Protein AF-A0A7C7WV82-F1 (afdb_monomer_lite)

Structure (mmCIF, N/CA/C/O backbone):
data_AF-A0A7C7WV82-F1
#
_entry.id   AF-A0A7C7WV82-F1
#
loop_
_atom_site.group_PDB
_atom_site.id
_atom_site.type_symbol
_atom_site.label_atom_id
_atom_site.label_alt_id
_atom_site.label_comp_id
_atom_site.label_asym_id
_atom_site.label_entity_id
_atom_site.label_seq_id
_atom_site.pdbx_PDB_ins_code
_atom_site.Cartn_x
_atom_site.Cartn_y
_atom_site.Cartn_z
_atom_site.occupancy
_atom_site.B_iso_or_equiv
_atom_site.auth_seq_id
_atom_site.auth_comp_id
_atom_site.auth_asym_id
_atom_site.auth_atom_id
_atom_site.pdbx_PDB_model_num
ATOM 1 N N . MET A 1 1 ? 16.985 -33.364 11.687 1.00 43.88 1 MET A N 1
ATOM 2 C CA . MET A 1 1 ? 16.027 -32.814 10.708 1.00 43.88 1 MET A CA 1
ATOM 3 C C . MET A 1 1 ? 15.932 -31.317 10.953 1.00 43.88 1 MET A C 1
ATOM 5 O O . MET A 1 1 ? 15.205 -30.911 11.851 1.00 43.88 1 MET A O 1
ATOM 9 N N . TYR A 1 2 ? 16.741 -30.511 10.262 1.00 48.84 2 TYR A N 1
ATOM 10 C CA . TYR A 1 2 ? 16.599 -29.057 10.334 1.00 48.84 2 TYR A CA 1
ATOM 11 C C . TYR A 1 2 ? 15.331 -28.694 9.568 1.00 48.84 2 TYR A C 1
ATOM 13 O O . TYR A 1 2 ? 15.229 -28.925 8.369 1.00 48.84 2 TYR A O 1
ATOM 21 N N . ARG A 1 3 ? 14.317 -28.242 10.303 1.00 56.66 3 ARG A N 1
ATOM 22 C CA . ARG A 1 3 ? 13.081 -27.717 9.733 1.00 56.66 3 ARG A CA 1
ATOM 23 C C . ARG A 1 3 ? 13.474 -26.367 9.124 1.00 56.66 3 ARG A C 1
ATOM 25 O O . ARG A 1 3 ? 13.895 -25.496 9.878 1.00 56.66 3 ARG A O 1
ATOM 32 N N . ASN A 1 4 ? 13.446 -26.237 7.797 1.00 54.12 4 ASN A N 1
ATOM 33 C CA . ASN A 1 4 ? 13.803 -24.996 7.101 1.00 54.12 4 ASN A CA 1
ATOM 34 C C . ASN A 1 4 ? 12.836 -23.895 7.559 1.00 54.12 4 ASN A C 1
ATOM 36 O O . ASN A 1 4 ? 11.693 -23.831 7.115 1.00 54.12 4 ASN A O 1
ATOM 40 N N . HIS A 1 5 ? 13.258 -23.081 8.526 1.00 57.59 5 HIS A N 1
ATOM 41 C CA . HIS A 1 5 ? 12.437 -22.010 9.095 1.00 57.59 5 HIS A CA 1
ATOM 42 C C . HIS A 1 5 ? 12.117 -20.921 8.056 1.00 57.59 5 HIS A C 1
ATOM 44 O O . HIS A 1 5 ? 11.128 -20.203 8.204 1.00 57.59 5 HIS A O 1
ATOM 50 N N . ASP A 1 6 ? 12.908 -20.862 6.985 1.00 58.47 6 ASP A N 1
ATOM 51 C CA . ASP A 1 6 ? 12.802 -19.899 5.888 1.00 58.47 6 ASP A CA 1
ATOM 52 C C . ASP A 1 6 ? 11.537 -20.116 5.040 1.00 58.47 6 ASP A C 1
ATOM 54 O O . ASP A 1 6 ? 10.904 -19.162 4.591 1.00 58.47 6 ASP A O 1
ATOM 58 N N . GLU A 1 7 ? 11.097 -21.369 4.910 1.00 56.81 7 GLU A N 1
ATOM 59 C CA . GLU A 1 7 ? 9.932 -21.773 4.108 1.00 56.81 7 GLU A CA 1
ATOM 60 C C . GLU A 1 7 ? 8.591 -21.532 4.822 1.00 56.81 7 GLU A C 1
ATOM 62 O O . GLU A 1 7 ? 7.533 -21.733 4.248 1.00 56.81 7 GLU A O 1
ATOM 67 N N . LYS A 1 8 ? 8.610 -21.104 6.090 1.00 57.41 8 LYS A N 1
ATOM 68 C CA . LYS A 1 8 ? 7.407 -20.642 6.805 1.00 57.41 8 LYS A CA 1
ATOM 69 C C . LYS A 1 8 ? 7.278 -19.114 6.780 1.00 57.41 8 LYS A C 1
ATOM 71 O O . LYS A 1 8 ? 6.196 -18.566 6.984 1.00 57.41 8 LYS A O 1
ATOM 76 N N . LEU A 1 9 ? 8.390 -18.409 6.566 1.00 60.09 9 LEU A N 1
ATOM 77 C CA . LEU A 1 9 ? 8.441 -16.946 6.526 1.00 60.09 9 LEU A CA 1
ATOM 78 C C . LEU A 1 9 ? 7.959 -16.389 5.180 1.00 60.09 9 LEU A C 1
ATOM 80 O O . LEU A 1 9 ? 7.336 -15.328 5.147 1.00 60.09 9 LEU A O 1
ATOM 84 N N . ASN A 1 10 ? 8.192 -17.107 4.082 1.00 61.84 10 ASN A N 1
ATOM 85 C CA . ASN A 1 10 ? 7.692 -16.739 2.752 1.00 61.84 10 ASN A CA 1
ATOM 86 C C . ASN A 1 10 ? 6.151 -16.795 2.652 1.00 61.84 10 ASN A C 1
ATOM 88 O O . ASN A 1 10 ? 5.566 -15.967 1.964 1.00 61.84 10 ASN A O 1
ATOM 92 N N . GLU A 1 11 ? 5.474 -17.700 3.364 1.00 77.50 11 GLU A N 1
ATOM 93 C CA . GLU A 1 11 ? 4.005 -17.784 3.385 1.00 77.50 11 GLU A CA 1
ATOM 94 C C . GLU A 1 11 ? 3.378 -16.617 4.164 1.00 77.50 11 GLU A C 1
ATOM 96 O O . GLU A 1 11 ? 2.301 -16.126 3.822 1.00 77.50 11 GLU A O 1
ATOM 101 N N . ALA A 1 12 ? 4.064 -16.143 5.209 1.00 85.00 12 ALA A N 1
ATOM 102 C CA . ALA A 1 12 ? 3.598 -15.055 6.068 1.00 85.00 12 ALA A CA 1
ATOM 103 C C . ALA A 1 12 ? 3.864 -13.653 5.491 1.00 85.00 12 ALA A C 1
ATOM 105 O O . ALA A 1 12 ? 3.291 -12.666 5.960 1.00 85.00 12 ALA A O 1
ATOM 106 N N . THR A 1 13 ? 4.735 -13.558 4.488 1.00 91.75 13 THR A N 1
ATOM 107 C CA . THR A 1 13 ? 5.200 -12.301 3.894 1.00 91.75 13 THR A CA 1
ATOM 108 C C . THR A 1 13 ? 4.937 -12.282 2.399 1.00 91.75 13 THR A C 1
ATOM 110 O O . THR A 1 13 ? 4.653 -13.304 1.786 1.00 91.75 13 THR A O 1
ATOM 113 N N . ASP A 1 14 ? 4.991 -11.108 1.794 1.00 93.12 14 ASP A N 1
ATOM 114 C CA . ASP A 1 14 ? 4.980 -10.959 0.345 1.00 93.12 14 ASP A CA 1
ATOM 115 C C . ASP A 1 14 ? 6.422 -10.824 -0.153 1.00 93.12 14 ASP A C 1
ATOM 117 O O . ASP A 1 14 ? 6.958 -9.722 -0.212 1.00 93.12 14 ASP A O 1
ATOM 121 N N . GLU A 1 15 ? 7.090 -11.956 -0.394 1.00 90.81 15 GLU A N 1
ATOM 122 C CA . GLU A 1 15 ? 8.511 -11.998 -0.790 1.00 90.81 15 GLU A CA 1
ATOM 123 C C . GLU A 1 15 ? 9.421 -11.202 0.169 1.00 90.81 15 GLU A C 1
ATOM 125 O O . GLU A 1 15 ? 10.291 -10.436 -0.242 1.00 90.81 15 GLU A O 1
ATOM 130 N N . GLY A 1 16 ? 9.190 -11.347 1.478 1.00 90.75 16 GLY A N 1
ATOM 131 C CA . GLY A 1 16 ? 9.916 -10.610 2.515 1.00 90.75 16 GLY A CA 1
ATOM 132 C C . GLY A 1 16 ? 9.296 -9.264 2.908 1.00 90.75 16 GLY A C 1
ATOM 133 O O . GLY A 1 16 ? 9.731 -8.675 3.897 1.00 90.75 16 GLY A O 1
ATOM 134 N N . TRP A 1 17 ? 8.250 -8.794 2.220 1.00 94.75 17 TRP A N 1
ATOM 135 C CA . TRP A 1 17 ? 7.506 -7.594 2.613 1.00 94.75 17 TRP A CA 1
ATOM 136 C C . TRP A 1 17 ? 6.386 -7.901 3.609 1.00 94.75 17 TRP A C 1
ATOM 138 O O . TRP A 1 17 ? 5.642 -8.875 3.479 1.00 94.75 17 TRP A O 1
ATOM 148 N N . VAL A 1 18 ? 6.240 -7.020 4.598 1.00 95.56 18 VAL A N 1
ATOM 149 C CA . VAL A 1 18 ? 5.137 -7.020 5.564 1.00 95.56 18 VAL A CA 1
ATOM 150 C C . VAL A 1 18 ? 4.433 -5.678 5.472 1.00 95.56 18 VAL A C 1
ATOM 152 O O . VAL A 1 18 ? 5.049 -4.626 5.631 1.00 95.56 18 VAL A O 1
ATOM 155 N N . TYR A 1 19 ? 3.128 -5.721 5.243 1.00 95.81 19 TYR A N 1
ATOM 156 C CA . TYR A 1 19 ? 2.275 -4.542 5.216 1.00 95.81 19 TYR A CA 1
ATOM 157 C C . TYR A 1 19 ? 1.573 -4.406 6.555 1.00 95.81 19 TYR A C 1
AT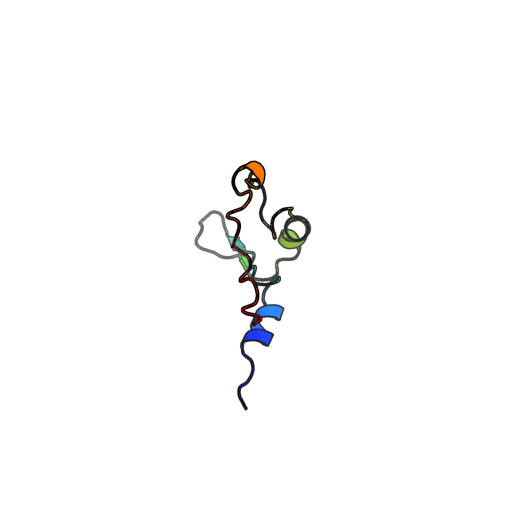OM 159 O O . TYR A 1 19 ? 1.223 -5.411 7.170 1.00 95.81 19 TYR A O 1
ATOM 167 N N . GLY A 1 20 ? 1.346 -3.174 7.002 1.00 95.06 20 GLY A N 1
ATOM 168 C CA . GLY A 1 20 ? 0.626 -2.926 8.237 1.00 95.06 20 GLY A CA 1
ATOM 169 C C . GLY A 1 20 ? -0.219 -1.669 8.168 1.00 95.06 20 GLY A C 1
ATOM 170 O O . GLY A 1 20 ? 0.177 -0.665 7.577 1.00 95.06 20 GLY A O 1
ATOM 171 N N . THR A 1 21 ? -1.384 -1.728 8.799 1.00 96.44 21 THR A N 1
ATOM 172 C CA . THR A 1 21 ? -2.232 -0.560 9.034 1.00 96.44 21 THR A CA 1
ATOM 173 C C . THR A 1 21 ? -2.274 -0.289 10.525 1.00 96.44 21 THR A C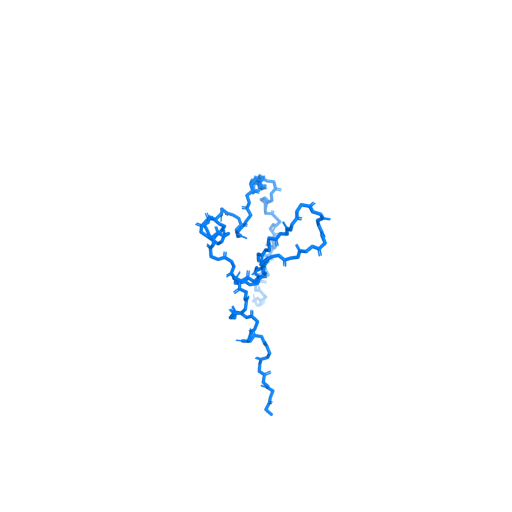 1
ATOM 175 O O . THR A 1 21 ? -2.415 -1.208 11.333 1.00 96.44 21 THR A O 1
ATOM 178 N N . ILE A 1 22 ? -2.147 0.979 10.896 1.00 97.38 22 ILE A N 1
ATOM 179 C CA . ILE A 1 22 ? -2.191 1.415 12.288 1.00 97.38 22 ILE A CA 1
ATOM 180 C C . ILE A 1 22 ? -3.303 2.435 12.475 1.00 97.38 22 ILE A C 1
ATOM 182 O O . ILE A 1 22 ? -3.660 3.172 11.555 1.00 97.38 22 ILE A O 1
ATOM 186 N N . SER A 1 23 ? -3.846 2.474 13.683 1.00 97.31 23 SER A N 1
ATOM 187 C CA . SER A 1 23 ? -4.769 3.524 14.097 1.00 97.31 23 SER A CA 1
ATOM 188 C C . SER A 1 23 ? -4.052 4.875 14.158 1.00 97.31 23 SER A C 1
ATOM 190 O O . SER A 1 23 ? -2.828 4.949 14.272 1.00 97.31 23 SER A O 1
ATOM 192 N N . VAL A 1 24 ? -4.823 5.964 14.113 1.00 97.19 24 VAL A N 1
ATOM 193 C CA . VAL A 1 24 ? -4.297 7.344 14.127 1.00 97.19 24 VAL A CA 1
ATOM 194 C C . VAL A 1 24 ? -3.468 7.638 15.384 1.00 97.19 24 VAL A C 1
ATOM 196 O O . VAL A 1 24 ? -2.523 8.423 15.343 1.00 97.19 24 VAL A O 1
ATOM 199 N N . ASP A 1 25 ? -3.772 6.965 16.496 1.00 96.44 25 ASP A N 1
ATOM 200 C CA . ASP A 1 25 ? -3.015 7.063 17.746 1.00 96.44 25 ASP A CA 1
ATOM 201 C C . ASP A 1 25 ? -1.592 6.479 17.664 1.00 96.44 25 ASP A C 1
ATOM 203 O O . ASP A 1 25 ? -0.778 6.726 18.557 1.00 96.44 25 ASP A O 1
ATOM 207 N N . ARG A 1 26 ? -1.285 5.735 16.591 1.00 95.62 26 ARG A N 1
ATOM 208 C CA . ARG A 1 26 ? -0.038 4.995 16.346 1.00 95.62 26 ARG A CA 1
ATOM 209 C C . ARG A 1 26 ? 0.294 3.940 17.404 1.00 95.62 26 ARG A C 1
ATOM 211 O O . ARG A 1 26 ? 1.436 3.497 17.486 1.00 95.62 26 ARG A O 1
ATOM 218 N N . LYS A 1 27 ? -0.682 3.536 18.213 1.00 97.69 27 LYS A N 1
ATOM 219 C CA . LYS A 1 27 ? -0.516 2.532 19.274 1.00 97.69 27 LYS A CA 1
ATOM 220 C C . LYS A 1 27 ? -1.137 1.198 18.901 1.00 97.69 27 LYS A C 1
ATOM 222 O O . LYS A 1 27 ? -0.658 0.162 19.349 1.00 97.69 27 LYS A O 1
ATOM 227 N N . THR A 1 28 ? -2.178 1.224 18.076 1.00 97.69 28 THR A N 1
ATOM 228 C CA . THR A 1 28 ? -2.916 0.015 17.710 1.00 97.69 28 THR A CA 1
ATOM 229 C C . THR A 1 28 ? -2.631 -0.378 16.268 1.00 97.69 28 THR A C 1
ATOM 231 O O . THR A 1 28 ? -2.927 0.384 15.347 1.00 97.69 28 THR A O 1
ATOM 234 N N . VAL A 1 29 ? -2.103 -1.586 16.065 1.00 97.06 29 VAL A N 1
ATOM 235 C CA . VAL A 1 29 ? -1.985 -2.217 14.743 1.00 97.06 29 VAL A CA 1
ATOM 236 C C . VAL A 1 29 ? -3.311 -2.900 14.417 1.00 97.06 29 VAL A C 1
ATOM 238 O O . VAL A 1 29 ? -3.749 -3.774 15.159 1.00 97.06 29 VAL A O 1
ATOM 241 N N . SER A 1 30 ? -3.963 -2.496 13.328 1.00 96.00 30 SER A N 1
ATOM 242 C CA . SER A 1 30 ? -5.240 -3.076 12.888 1.00 96.00 30 SER A CA 1
ATOM 243 C C . SER A 1 30 ? -5.074 -4.204 11.867 1.00 96.00 30 SER A C 1
ATOM 245 O O . SER A 1 30 ? -5.972 -5.027 11.717 1.00 96.00 30 SER A O 1
ATOM 247 N N . SER A 1 31 ? -3.934 -4.270 11.176 1.00 95.88 31 SER A N 1
ATOM 248 C CA . SER A 1 31 ? -3.578 -5.369 10.274 1.00 95.88 31 SER A CA 1
ATOM 249 C C . SER A 1 31 ? -2.061 -5.459 10.124 1.00 95.88 31 SER A C 1
ATOM 251 O O . SER A 1 31 ? -1.389 -4.428 10.179 1.00 95.88 31 SER A O 1
ATOM 253 N N . ALA A 1 32 ? -1.531 -6.670 9.938 1.00 95.06 32 ALA A N 1
ATOM 254 C CA . ALA A 1 32 ? -0.119 -6.927 9.665 1.00 95.06 32 ALA A CA 1
ATOM 255 C C . ALA A 1 32 ? 0.058 -8.200 8.816 1.00 95.06 32 ALA A C 1
ATOM 257 O O . ALA A 1 32 ? -0.690 -9.163 8.987 1.00 95.06 32 ALA A O 1
ATOM 258 N N . GLY A 1 33 ? 1.063 -8.219 7.938 1.00 94.12 33 GLY A N 1
ATOM 259 C CA . GLY A 1 33 ? 1.421 -9.377 7.107 1.00 94.12 33 GLY A CA 1
ATOM 260 C C . GLY A 1 33 ? 1.125 -9.145 5.626 1.00 94.12 33 GLY A C 1
ATOM 261 O O . GLY A 1 33 ? 1.347 -8.052 5.102 1.00 94.12 33 GLY A O 1
ATOM 262 N N . ARG A 1 34 ? 0.607 -10.173 4.948 1.00 95.31 34 ARG A N 1
ATOM 263 C CA . ARG A 1 34 ? 0.117 -10.094 3.561 1.00 95.31 34 ARG A CA 1
ATOM 264 C C . ARG A 1 34 ? -1.247 -9.398 3.512 1.00 95.31 34 ARG A C 1
ATOM 266 O O . ARG A 1 34 ? -2.295 -10.041 3.507 1.00 95.31 34 ARG A O 1
ATOM 273 N N . VAL A 1 35 ? -1.244 -8.067 3.507 1.00 96.25 35 VAL A N 1
ATOM 274 C CA . VAL A 1 35 ? -2.475 -7.265 3.444 1.00 96.25 35 VAL A CA 1
ATOM 275 C C . VAL A 1 35 ? -2.877 -7.052 1.983 1.00 96.25 35 VAL A C 1
ATOM 277 O O . VAL A 1 35 ? -2.277 -6.244 1.275 1.00 96.25 35 VAL A O 1
ATOM 280 N N . ALA A 1 36 ? -3.916 -7.761 1.531 1.00 95.19 36 ALA A N 1
ATOM 281 C CA . ALA A 1 36 ? -4.322 -7.804 0.121 1.00 95.19 36 ALA A CA 1
ATOM 282 C C . ALA A 1 36 ? -4.581 -6.418 -0.504 1.00 95.19 36 ALA A C 1
ATOM 284 O O . ALA A 1 36 ? -4.213 -6.173 -1.652 1.00 95.19 36 ALA A O 1
ATOM 285 N N . SER A 1 37 ? -5.179 -5.488 0.248 1.00 96.56 37 SER A N 1
ATOM 286 C CA . SER A 1 37 ? -5.432 -4.124 -0.233 1.00 96.56 37 SER A CA 1
ATOM 287 C C . SER A 1 37 ? -4.147 -3.319 -0.456 1.00 96.56 37 SER A C 1
ATOM 289 O O . SER A 1 37 ? -4.103 -2.515 -1.383 1.00 96.56 37 SER A O 1
ATOM 291 N N . CYS A 1 38 ? -3.100 -3.551 0.341 1.00 96.94 38 CYS A N 1
ATOM 292 C CA . CYS A 1 38 ? -1.787 -2.931 0.159 1.00 96.94 38 CYS A CA 1
ATOM 293 C C . CYS A 1 38 ? -1.059 -3.547 -1.042 1.00 96.94 38 CYS A C 1
ATOM 295 O O . CYS A 1 38 ? -0.588 -2.833 -1.929 1.00 96.94 38 CYS A O 1
ATOM 297 N N . MET A 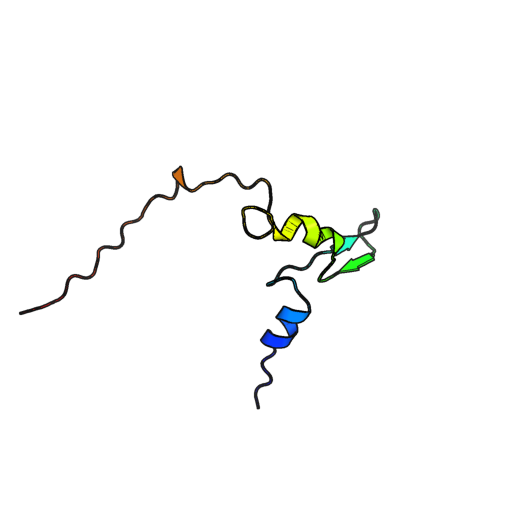1 39 ? -1.030 -4.881 -1.104 1.00 96.62 39 MET A N 1
ATOM 298 C CA . MET A 1 39 ? -0.361 -5.629 -2.173 1.00 96.62 39 MET A CA 1
ATOM 299 C C . MET A 1 39 ? -0.912 -5.289 -3.561 1.00 96.62 39 MET A C 1
ATOM 301 O O . MET A 1 39 ? -0.140 -5.221 -4.510 1.00 96.62 39 MET A O 1
ATOM 305 N N . ARG A 1 40 ? -2.216 -4.984 -3.673 1.00 96.94 40 ARG A N 1
ATOM 306 C CA . ARG A 1 40 ? -2.893 -4.666 -4.944 1.00 96.94 40 ARG A CA 1
ATOM 307 C C . ARG A 1 40 ? -2.171 -3.623 -5.804 1.00 96.94 40 ARG A C 1
ATOM 309 O O . ARG A 1 40 ? -2.261 -3.698 -7.023 1.00 96.94 40 ARG A O 1
ATOM 316 N N . CYS A 1 41 ? -1.502 -2.654 -5.184 1.00 97.06 41 CYS A N 1
ATOM 317 C CA . CYS A 1 41 ? -0.705 -1.662 -5.907 1.00 97.06 41 CYS A CA 1
ATOM 318 C C . CYS A 1 41 ? 0.798 -1.900 -5.744 1.00 97.06 41 CYS A C 1
ATOM 320 O O . CYS A 1 41 ? 1.553 -1.672 -6.685 1.00 97.06 41 CYS A O 1
ATOM 322 N N . HIS A 1 42 ? 1.243 -2.329 -4.560 1.00 96.31 42 HIS A N 1
ATOM 323 C CA . HIS A 1 42 ? 2.668 -2.467 -4.270 1.00 96.31 42 HIS A CA 1
ATOM 324 C C . HIS A 1 42 ? 3.335 -3.582 -5.081 1.00 96.31 42 HIS A C 1
ATOM 326 O O . HIS A 1 42 ? 4.458 -3.387 -5.525 1.00 96.31 42 HIS A O 1
ATOM 332 N N . ASP A 1 43 ? 2.665 -4.703 -5.335 1.00 95.50 43 ASP A N 1
ATOM 333 C CA . ASP A 1 43 ? 3.235 -5.801 -6.131 1.00 95.50 43 ASP A CA 1
ATOM 334 C C . ASP A 1 43 ? 3.680 -5.337 -7.534 1.00 95.50 43 ASP A C 1
ATOM 336 O O . ASP A 1 43 ? 4.717 -5.737 -8.051 1.00 95.50 43 ASP A O 1
ATOM 340 N N . SER A 1 44 ? 2.952 -4.380 -8.115 1.00 95.56 44 SER A N 1
ATOM 341 C CA . SER A 1 44 ? 3.257 -3.796 -9.427 1.00 95.56 44 SER A CA 1
ATOM 342 C C . SER A 1 44 ? 4.156 -2.551 -9.372 1.00 95.56 44 SER A C 1
ATOM 344 O O . SER A 1 44 ? 4.305 -1.859 -10.382 1.00 95.56 44 SER A O 1
ATOM 346 N N . ALA A 1 45 ? 4.724 -2.205 -8.213 1.00 94.75 45 ALA A N 1
ATOM 347 C CA . ALA A 1 45 ? 5.570 -1.021 -8.099 1.00 94.75 45 ALA A CA 1
ATOM 348 C C . ALA A 1 45 ? 6.910 -1.220 -8.837 1.00 94.75 45 ALA A C 1
ATOM 350 O O . ALA A 1 45 ? 7.497 -2.303 -8.778 1.00 94.75 45 ALA A O 1
ATOM 351 N N . PRO A 1 46 ? 7.457 -0.167 -9.469 1.00 90.62 46 PRO A N 1
ATOM 352 C CA . PRO A 1 46 ? 8.591 -0.284 -10.392 1.00 90.62 46 PRO A CA 1
ATOM 353 C C . PRO A 1 46 ? 9.907 -0.725 -9.736 1.00 90.62 46 PRO A C 1
ATOM 355 O O . PRO A 1 46 ? 10.815 -1.183 -10.426 1.00 90.62 46 PRO A O 1
ATOM 358 N N . HIS A 1 47 ? 10.031 -0.588 -8.414 1.00 90.56 47 HIS A N 1
ATOM 359 C CA . HIS A 1 47 ? 11.267 -0.866 -7.685 1.00 90.56 47 HIS A CA 1
ATOM 360 C C . HIS A 1 47 ? 11.009 -1.793 -6.497 1.00 90.56 47 HIS A C 1
ATOM 362 O O . HIS A 1 47 ? 11.223 -1.414 -5.347 1.00 90.56 47 HIS A O 1
ATOM 368 N N . GLY A 1 48 ? 10.495 -2.994 -6.779 1.00 89.56 48 GLY A N 1
ATOM 369 C CA . GLY A 1 48 ? 10.308 -4.043 -5.774 1.00 89.56 48 GLY A CA 1
ATOM 370 C C . GLY A 1 48 ? 9.413 -3.593 -4.624 1.00 89.56 48 GLY A C 1
ATOM 371 O O . GLY A 1 48 ? 9.848 -3.606 -3.479 1.00 89.56 48 GLY A O 1
ATOM 372 N N . ARG A 1 49 ? 8.181 -3.171 -4.937 1.00 94.69 49 ARG A N 1
ATOM 373 C CA . ARG A 1 49 ? 7.171 -2.657 -3.984 1.00 94.69 49 ARG A CA 1
ATOM 374 C C . ARG A 1 49 ? 7.371 -1.236 -3.454 1.00 94.69 49 ARG A C 1
ATOM 376 O O . ARG A 1 49 ? 6.550 -0.776 -2.657 1.00 94.69 49 ARG A O 1
ATOM 383 N N . LEU A 1 50 ? 8.377 -0.504 -3.937 1.00 93.06 50 LEU A N 1
ATOM 384 C CA . LEU A 1 50 ? 8.609 0.904 -3.600 1.00 93.06 50 LEU A CA 1
ATOM 385 C C . LEU A 1 50 ? 8.223 1.865 -4.732 1.00 93.06 50 LEU A C 1
ATOM 387 O O . LEU A 1 50 ? 8.425 1.590 -5.916 1.00 93.06 50 LEU A O 1
ATOM 391 N N . PHE A 1 51 ? 7.722 3.037 -4.340 1.00 91.88 51 PHE A N 1
ATOM 392 C CA . PHE A 1 51 ? 7.381 4.151 -5.226 1.00 91.88 51 PHE A CA 1
ATOM 393 C C . PHE A 1 51 ? 8.287 5.357 -4.963 1.00 91.88 51 PHE A C 1
ATOM 395 O O . PHE A 1 51 ? 8.827 5.515 -3.870 1.00 91.88 51 PHE A O 1
ATOM 402 N N . GLY A 1 52 ? 8.422 6.241 -5.956 1.00 89.56 52 GLY A N 1
ATOM 403 C CA . GLY A 1 52 ? 9.098 7.535 -5.794 1.00 89.56 52 GLY A CA 1
ATOM 404 C C . GLY A 1 52 ? 10.626 7.474 -5.725 1.00 89.56 52 GLY A C 1
ATOM 405 O O . GLY A 1 52 ? 11.268 8.516 -5.595 1.00 89.56 52 GLY A O 1
ATOM 406 N N . LEU A 1 53 ? 11.220 6.285 -5.852 1.00 87.19 53 LEU A N 1
ATOM 407 C CA . LEU A 1 53 ? 12.652 6.170 -6.081 1.00 87.19 53 LEU A CA 1
ATOM 408 C C . LEU A 1 53 ? 12.963 6.728 -7.470 1.00 87.19 53 LEU A C 1
ATOM 410 O O . LEU A 1 53 ? 12.349 6.340 -8.462 1.00 87.19 53 LEU A O 1
ATOM 414 N N . LYS A 1 54 ? 13.891 7.685 -7.529 1.00 80.25 54 LYS A N 1
ATOM 415 C CA . LYS A 1 54 ? 14.441 8.143 -8.804 1.00 80.25 54 LYS A CA 1
ATOM 416 C C . LYS A 1 54 ? 15.309 7.026 -9.352 1.00 80.25 54 LYS A C 1
ATOM 418 O O . LYS A 1 54 ? 16.113 6.470 -8.607 1.00 80.25 54 LYS A O 1
ATOM 423 N N . ASP A 1 55 ? 15.174 6.738 -10.639 1.00 72.19 55 ASP A N 1
ATOM 424 C CA . ASP A 1 55 ? 16.120 5.854 -11.295 1.00 72.19 55 ASP A CA 1
ATOM 425 C C . ASP A 1 55 ? 17.506 6.518 -11.282 1.00 72.19 55 ASP A C 1
ATOM 427 O O . ASP A 1 55 ? 17.743 7.534 -11.939 1.00 72.19 55 ASP A O 1
ATOM 431 N N . LEU A 1 56 ? 18.399 5.977 -10.454 1.00 68.50 56 LEU A N 1
ATOM 432 C CA . LEU A 1 56 ? 19.788 6.416 -10.348 1.00 68.50 56 LEU A CA 1
ATOM 433 C C . LEU A 1 56 ? 20.699 5.637 -11.307 1.00 68.50 56 LEU A C 1
ATOM 435 O O . LEU A 1 56 ? 21.912 5.853 -11.282 1.00 68.50 56 LEU A O 1
ATOM 439 N N . SER A 1 57 ? 20.144 4.779 -12.175 1.00 65.25 57 SER A N 1
ATOM 440 C CA . SER A 1 57 ? 20.893 4.045 -13.201 1.00 65.25 57 SER A CA 1
ATOM 441 C C . SER A 1 57 ? 21.846 4.909 -14.045 1.00 65.25 57 SER A C 1
ATOM 443 O O . SER A 1 57 ? 22.942 4.415 -14.325 1.00 65.25 57 SER A O 1
ATOM 445 N N . PRO A 1 58 ? 21.575 6.200 -14.362 1.00 63.47 58 PRO A N 1
ATOM 446 C CA . PRO A 1 58 ? 22.532 7.024 -15.105 1.00 63.47 58 PRO A CA 1
ATOM 447 C C . PRO A 1 58 ? 23.819 7.337 -14.327 1.00 63.47 58 PRO A C 1
ATOM 449 O O . PRO A 1 58 ? 24.819 7.714 -14.931 1.00 63.47 58 PRO A O 1
ATOM 452 N N . PHE A 1 59 ? 23.809 7.199 -12.998 1.00 60.03 59 PHE A N 1
ATOM 453 C CA . PHE A 1 59 ? 24.936 7.538 -12.122 1.00 60.0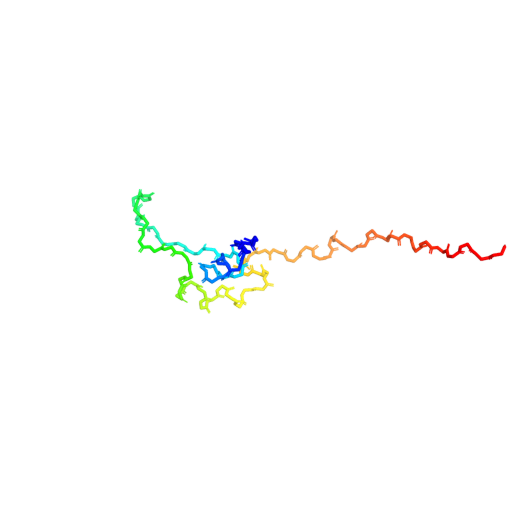3 59 PHE A CA 1
ATOM 454 C C . PHE A 1 59 ? 25.703 6.309 -11.614 1.00 60.03 59 PHE A C 1
ATOM 456 O O . PHE A 1 59 ? 26.778 6.457 -11.039 1.00 60.03 59 PHE A O 1
ATOM 463 N N . PHE A 1 60 ? 25.191 5.099 -11.862 1.00 59.44 60 PHE A N 1
ATOM 464 C CA . PHE A 1 60 ? 25.821 3.826 -11.491 1.00 59.44 60 PHE A CA 1
ATOM 465 C C . PHE A 1 60 ? 26.327 3.030 -12.706 1.00 59.44 60 PHE A C 1
ATOM 467 O O . PHE A 1 60 ? 26.469 1.807 -12.653 1.00 59.44 60 PHE A O 1
ATOM 474 N N . THR A 1 61 ? 26.646 3.692 -13.823 1.00 54.34 61 THR A N 1
ATOM 475 C CA . THR A 1 61 ? 27.248 2.999 -14.966 1.00 54.34 61 THR A CA 1
ATOM 476 C C . THR A 1 61 ? 28.719 2.659 -14.695 1.00 54.34 61 THR A C 1
ATOM 478 O O . THR A 1 61 ? 29.619 3.457 -14.945 1.00 54.34 61 THR A O 1
ATOM 481 N N . LYS A 1 62 ? 28.932 1.404 -14.283 1.00 54.50 62 LYS A N 1
ATOM 482 C CA . LYS A 1 62 ? 30.091 0.552 -14.601 1.00 54.50 62 LYS A CA 1
ATOM 483 C C . LYS A 1 62 ? 31.431 0.912 -13.937 1.00 54.50 62 LYS A C 1
ATOM 485 O O . LYS A 1 62 ? 32.336 1.438 -14.582 1.00 54.50 62 LYS A O 1
ATOM 490 N N . SER A 1 63 ? 31.656 0.407 -12.722 1.00 54.38 63 SER A N 1
ATOM 491 C CA . SER A 1 63 ? 32.989 -0.113 -12.393 1.00 54.38 63 SER A CA 1
ATOM 492 C C . SER A 1 63 ? 33.215 -1.368 -13.243 1.00 54.38 63 SER A C 1
ATOM 494 O O . SER A 1 63 ? 32.652 -2.423 -12.969 1.00 54.38 63 SER A O 1
ATOM 496 N N . LYS A 1 64 ? 33.976 -1.249 -14.337 1.00 52.84 64 LYS A N 1
ATOM 497 C CA . LYS A 1 64 ? 34.540 -2.415 -15.033 1.00 52.84 64 LYS A CA 1
ATOM 498 C C . LYS A 1 64 ? 35.304 -3.255 -14.002 1.00 52.84 64 LYS A C 1
ATOM 500 O O . LYS A 1 64 ? 36.358 -2.820 -13.550 1.00 52.84 64 LYS A O 1
ATOM 505 N N . GLU A 1 65 ? 34.829 -4.452 -13.681 1.00 56.78 65 GLU A N 1
ATOM 506 C CA . GLU A 1 65 ? 35.736 -5.513 -13.242 1.00 56.78 65 GLU A CA 1
ATOM 507 C C . GLU A 1 65 ? 36.615 -5.886 -14.449 1.00 56.78 65 GLU A C 1
ATOM 509 O O . GLU A 1 65 ? 36.078 -6.106 -15.544 1.00 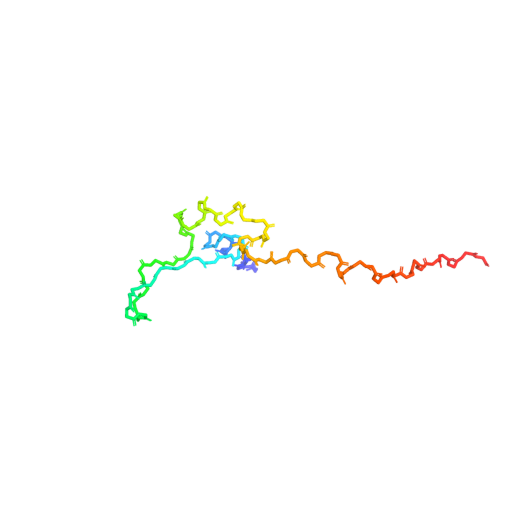56.78 65 GLU A O 1
ATOM 514 N N . PRO A 1 66 ? 37.955 -5.909 -14.334 1.00 46.59 66 PRO A N 1
ATOM 515 C CA . PRO A 1 66 ? 38.769 -6.519 -15.366 1.00 46.59 66 PRO A CA 1
ATOM 516 C C . PRO A 1 66 ? 38.514 -8.027 -15.334 1.00 46.59 66 PRO A C 1
ATOM 518 O O . PRO A 1 66 ? 38.641 -8.676 -14.298 1.00 46.59 66 PRO A O 1
ATOM 521 N N . ALA A 1 67 ? 38.144 -8.574 -16.489 1.00 55.06 67 ALA A N 1
ATOM 522 C CA . ALA A 1 67 ? 38.161 -10.005 -16.719 1.00 55.06 67 ALA A CA 1
ATOM 523 C C . ALA A 1 67 ? 39.558 -10.528 -16.364 1.00 55.06 67 ALA A C 1
ATOM 525 O O . ALA A 1 67 ? 40.544 -10.085 -16.954 1.00 55.06 67 ALA A O 1
ATOM 526 N N . ASN A 1 68 ? 39.640 -11.455 -15.408 1.00 57.91 68 ASN A N 1
ATOM 527 C CA . ASN A 1 68 ? 40.821 -12.290 -15.243 1.00 57.91 68 ASN A CA 1
ATOM 528 C C . ASN A 1 68 ? 41.063 -12.995 -16.582 1.00 57.91 68 ASN A C 1
ATOM 530 O O . ASN A 1 68 ? 40.353 -13.939 -16.930 1.00 57.91 68 ASN A O 1
ATOM 534 N N . SER A 1 69 ? 42.028 -12.495 -17.357 1.00 51.38 69 SER A N 1
ATOM 535 C CA . SER A 1 69 ? 42.508 -13.188 -18.540 1.00 51.38 69 SER A CA 1
ATOM 536 C C . SER A 1 69 ? 43.253 -14.429 -18.082 1.00 51.38 69 SER A C 1
ATOM 538 O O . SER A 1 69 ? 44.155 -14.350 -17.247 1.00 51.38 69 SER A O 1
ATOM 540 N N . ALA A 1 70 ? 42.851 -15.550 -18.662 1.00 46.34 70 ALA A N 1
ATOM 541 C CA . ALA A 1 70 ? 43.540 -16.820 -18.662 1.00 46.34 70 ALA A CA 1
ATOM 542 C C . ALA A 1 70 ? 45.071 -16.667 -18.637 1.00 46.34 70 ALA A C 1
ATOM 544 O O . ALA A 1 70 ? 45.667 -16.053 -19.522 1.00 46.34 70 ALA A O 1
ATOM 545 N N . ALA A 1 71 ? 45.696 -17.261 -17.622 1.00 49.75 71 ALA A N 1
ATOM 546 C CA . ALA A 1 71 ? 47.078 -17.688 -17.714 1.00 49.75 71 ALA A CA 1
ATOM 547 C C . ALA A 1 71 ? 47.091 -18.940 -18.600 1.00 49.75 71 ALA A C 1
ATOM 549 O O . ALA A 1 71 ? 46.751 -20.031 -18.146 1.00 49.75 71 ALA A O 1
ATOM 550 N N . GLU A 1 72 ? 47.435 -18.762 -19.873 1.00 39.06 72 GLU A N 1
ATOM 551 C CA . GLU A 1 72 ? 47.700 -19.857 -20.797 1.00 39.06 72 GLU A CA 1
ATOM 552 C C . GLU A 1 72 ? 49.068 -19.638 -21.464 1.00 39.06 72 GLU A C 1
ATOM 554 O O . GLU A 1 72 ? 49.227 -18.725 -22.273 1.00 39.06 72 GLU A O 1
ATOM 559 N N . ARG A 1 73 ? 49.992 -20.546 -21.103 1.00 48.56 73 ARG A N 1
ATOM 560 C CA . ARG A 1 73 ? 51.353 -20.837 -21.608 1.00 48.56 73 ARG A CA 1
ATOM 561 C C . ARG A 1 73 ? 52.524 -19.979 -21.133 1.00 48.56 73 ARG A C 1
ATOM 563 O O . ARG A 1 73 ? 52.640 -18.806 -21.538 1.00 48.56 73 ARG A O 1
#

Radius of gyration: 20.85 Å; chains: 1; bounding box: 57×41×41 Å

Secondary structure (DSSP, 8-state):
----THHHHHHHSBTTB-EEEE-TTSS-EEEEES-HHHHHHHTT-TBTTB-S----GGG-----PPP------

Sequence (73 aa):
MYRNHDEKLNEATDEGWVYGTISVDRKTVSSAGRVASCMRCHDSAPHGRLFGLKDLSPFFTKSKEPANSAAER

Foldseek 3Di:
DPPPPVVVVVVQAPNPHKDWDADPVNPGIPDITPDPVLCVPQV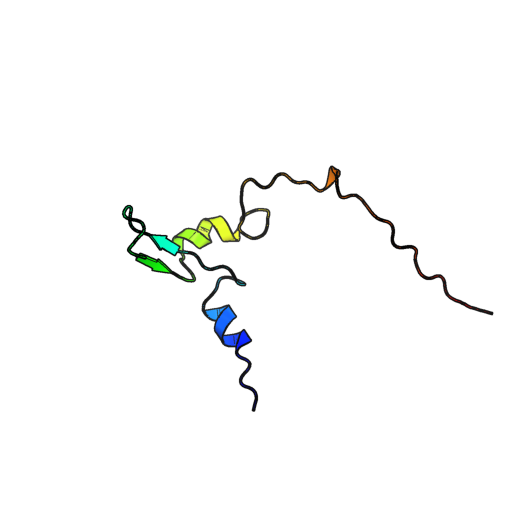PEPPNSDPDDDPCVVVPPDPDDPPPDDPDD

pLDDT: mean 78.58, std 19.49, range [39.06, 97.69]